Protein AF-A0A8J5WG03-F1 (afdb_monomer)

Mean predicted aligned error: 3.29 Å

Sequence (86 aa):
MAAALTSQLHALVNSMFATGLLDDQFQQLQMLQDFSAPDFVSEVVTLFCDDGERIIGELARELDKPNVDFDRVDSFAHQLKGSSAR

Nearest PDB structures (foldseek):
  1wn0-assembly4_D  TM=9.603E-01  e=7.571E-07  Zea mays
  1wn0-assembly1_A  TM=9.453E-01  e=8.084E-07  Zea mays
  4euk-assembly1_B  TM=9.593E-01  e=2.465E-06  Arabidopsis thaliana
  3us6-assembly1_A  TM=9.258E-01  e=5.377E-05  Medicago truncatula
  4g78-assembly1_A  TM=9.169E-01  e=9.702E-05  Medicago truncatula

InterPro domains:
  IPR008207 Signal transduction histidine kinase, phosphotransfer (Hpt) domain [PF01627] (43-85)
  IPR008207 Signal transduction histidine kinase, phosphotransfer (Hpt) domain [PS50894] (37-86)
  IPR045871 Histidine-containing phosphotransfer protein 1-5/Phosphorelay intermediate protein YPD1 [PTHR28242] (3-85)

Secondary structure (DSSP, 8-state):
-HHHHHHHHHHHHHHHHHTTSS-HHHHHHHHH--TTSTTHHHHHHHHHHHHHHHHHHHHHHHHTSSS--HHHHHHHHHHHHHHHT-

Structure (mmCIF, N/CA/C/O backbone):
data_AF-A0A8J5WG03-F1
#
_entry.id   AF-A0A8J5WG03-F1
#
loop_
_atom_site.group_PDB
_atom_site.id
_atom_site.type_symbol
_atom_site.label_atom_id
_atom_site.label_alt_id
_atom_site.label_comp_id
_atom_site.label_asym_id
_atom_site.label_entity_id
_atom_site.label_seq_id
_atom_site.pdbx_PDB_ins_code
_atom_site.Cartn_x
_atom_site.Cartn_y
_atom_site.Cartn_z
_atom_site.occupancy
_atom_site.B_iso_or_equiv
_atom_site.auth_seq_id
_atom_site.auth_comp_id
_atom_site.auth_asym_id
_atom_site.auth_atom_id
_atom_site.pdbx_PDB_model_num
ATOM 1 N N . MET A 1 1 ? 21.918 -15.522 -14.454 1.00 66.75 1 MET A N 1
ATOM 2 C CA . MET A 1 1 ? 21.273 -15.321 -13.137 1.00 66.75 1 MET A CA 1
ATOM 3 C C . MET A 1 1 ? 20.376 -14.084 -13.143 1.00 66.75 1 MET A C 1
ATOM 5 O O . MET A 1 1 ? 19.188 -14.257 -12.930 1.00 66.75 1 MET A O 1
ATOM 9 N N . ALA A 1 2 ? 20.878 -12.893 -13.508 1.00 80.12 2 ALA A N 1
ATOM 10 C CA . ALA A 1 2 ? 20.066 -11.667 -13.624 1.00 80.12 2 ALA A CA 1
ATOM 11 C C . ALA A 1 2 ? 18.807 -11.826 -14.504 1.00 80.12 2 ALA A C 1
ATOM 13 O O . ALA A 1 2 ? 17.709 -11.547 -14.045 1.00 80.12 2 ALA A O 1
ATOM 14 N N . ALA A 1 3 ? 18.937 -12.399 -15.707 1.00 85.69 3 ALA A N 1
ATOM 15 C CA . ALA A 1 3 ? 17.792 -12.631 -16.600 1.00 85.69 3 ALA A CA 1
ATOM 16 C C . ALA A 1 3 ? 16.695 -13.532 -15.993 1.00 85.69 3 ALA A C 1
ATOM 18 O O . ALA A 1 3 ? 15.511 -13.330 -16.251 1.00 85.69 3 ALA A O 1
ATOM 19 N N . ALA A 1 4 ? 17.075 -14.508 -15.159 1.00 93.69 4 ALA A N 1
ATOM 20 C CA . ALA A 1 4 ? 16.112 -15.374 -14.482 1.00 93.69 4 ALA A CA 1
ATOM 21 C C . ALA A 1 4 ? 15.359 -14.617 -13.379 1.00 93.69 4 ALA A C 1
ATOM 23 O O . ALA A 1 4 ? 14.155 -14.801 -13.237 1.00 93.69 4 ALA A O 1
ATOM 24 N N . LEU A 1 5 ? 16.047 -13.736 -12.644 1.00 94.94 5 LEU A N 1
ATOM 25 C CA . LEU A 1 5 ? 15.430 -12.895 -11.619 1.00 94.94 5 LEU A CA 1
ATOM 26 C C . LEU A 1 5 ? 14.465 -11.873 -12.237 1.00 94.94 5 LEU A C 1
ATOM 28 O O . LEU A 1 5 ? 13.339 -11.742 -11.770 1.00 94.94 5 LEU A O 1
ATOM 32 N N . THR A 1 6 ? 14.856 -11.225 -13.338 1.00 93.12 6 THR A N 1
ATOM 33 C CA . THR A 1 6 ? 13.975 -10.318 -14.093 1.00 93.12 6 THR A CA 1
ATOM 34 C C . THR A 1 6 ? 12.715 -11.035 -14.576 1.00 93.12 6 THR A C 1
ATOM 36 O O . THR A 1 6 ? 11.610 -10.525 -14.417 1.00 93.12 6 THR A O 1
ATOM 39 N N . SER A 1 7 ? 12.856 -12.254 -15.110 1.00 96.06 7 SER A N 1
ATOM 40 C CA . SER A 1 7 ? 11.702 -13.046 -15.543 1.00 96.06 7 SER A CA 1
ATOM 41 C C . SER A 1 7 ? 10.773 -13.418 -14.383 1.00 96.06 7 SER A C 1
ATOM 43 O O . SER A 1 7 ? 9.559 -13.429 -14.573 1.00 96.06 7 SER A O 1
ATOM 45 N N . GLN A 1 8 ? 11.318 -13.728 -13.203 1.00 97.69 8 GLN A N 1
ATOM 46 C CA . GLN A 1 8 ? 10.518 -14.030 -12.011 1.00 97.69 8 GLN A CA 1
ATOM 47 C C . GLN A 1 8 ? 9.762 -12.797 -11.512 1.00 97.69 8 GLN A C 1
ATOM 49 O O . GLN A 1 8 ? 8.576 -12.902 -11.212 1.00 97.69 8 GLN A O 1
ATOM 54 N N . LEU A 1 9 ? 10.413 -11.630 -11.487 1.00 95.50 9 LEU A N 1
ATOM 55 C CA . LEU A 1 9 ? 9.774 -10.374 -11.100 1.00 95.50 9 LEU A CA 1
ATOM 56 C C . LEU A 1 9 ? 8.612 -10.027 -12.038 1.00 95.50 9 LEU A C 1
ATOM 58 O O . LEU A 1 9 ? 7.517 -9.731 -11.572 1.00 95.50 9 LEU A 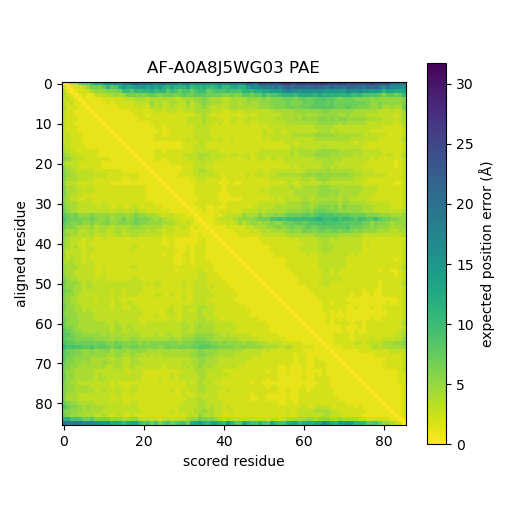O 1
ATOM 62 N N . HIS A 1 10 ? 8.818 -10.129 -13.354 1.00 96.12 10 HIS A N 1
ATOM 63 C CA . HIS A 1 10 ? 7.748 -9.892 -14.326 1.00 96.12 10 HIS A CA 1
ATOM 64 C C . HIS A 1 10 ? 6.584 -10.871 -14.146 1.00 96.12 10 HIS A C 1
ATOM 66 O O . HIS A 1 10 ? 5.427 -10.462 -14.189 1.00 96.12 10 HIS A O 1
ATOM 72 N N . ALA A 1 11 ? 6.869 -12.157 -13.916 1.00 98.19 11 ALA A N 1
ATOM 73 C CA . ALA A 1 11 ? 5.828 -13.150 -13.670 1.00 98.19 11 ALA A CA 1
ATOM 74 C C . ALA A 1 11 ? 5.024 -12.837 -12.396 1.00 98.19 11 ALA A C 1
ATOM 76 O O . ALA A 1 11 ? 3.797 -12.932 -12.417 1.00 98.19 11 ALA A O 1
ATOM 77 N N . LEU A 1 12 ? 5.698 -12.419 -11.319 1.00 97.94 12 LEU A N 1
ATOM 78 C CA . LEU A 1 12 ? 5.055 -12.020 -10.070 1.00 97.94 12 LEU A CA 1
ATOM 79 C C . LEU A 1 12 ? 4.135 -10.813 -10.281 1.00 97.94 12 LEU A C 1
ATOM 81 O O . LEU A 1 12 ? 2.947 -10.904 -9.983 1.00 97.94 12 LEU A O 1
ATOM 85 N N . VAL A 1 13 ? 4.651 -9.722 -10.851 1.00 97.38 13 VAL A N 1
ATOM 86 C CA . VAL A 1 13 ? 3.874 -8.495 -11.087 1.00 97.38 13 VAL A CA 1
ATOM 87 C C . VAL A 1 13 ? 2.665 -8.781 -11.981 1.00 97.38 13 VAL A C 1
ATOM 89 O O . VAL A 1 13 ? 1.545 -8.419 -11.632 1.00 97.38 13 VAL A O 1
ATOM 92 N N . ASN A 1 14 ? 2.849 -9.533 -13.071 1.00 98.00 14 ASN A N 1
ATOM 93 C CA . ASN A 1 14 ? 1.744 -9.934 -13.945 1.00 98.00 14 ASN A CA 1
ATOM 94 C C . ASN A 1 14 ? 0.679 -10.749 -13.202 1.00 98.00 14 ASN A C 1
ATOM 96 O O . ASN A 1 14 ? -0.513 -10.567 -13.445 1.00 98.00 14 ASN A O 1
ATOM 100 N N . SER A 1 15 ? 1.089 -11.641 -12.294 1.00 98.56 15 SER A N 1
ATOM 101 C CA . SER A 1 15 ? 0.142 -12.410 -11.482 1.00 98.56 15 SER A CA 1
ATOM 102 C C . SER A 1 15 ? -0.660 -11.515 -10.535 1.00 98.56 15 SER A C 1
ATOM 104 O O . SER A 1 15 ? -1.853 -11.742 -10.375 1.00 98.56 15 SER A O 1
ATOM 106 N N . MET A 1 16 ? -0.044 -10.469 -9.972 1.00 98.38 16 MET A N 1
ATOM 107 C CA . MET A 1 16 ? -0.714 -9.519 -9.081 1.00 98.38 16 MET A CA 1
ATOM 108 C C . MET A 1 16 ? -1.737 -8.653 -9.827 1.00 98.38 16 MET A C 1
ATOM 110 O O . MET A 1 16 ? -2.828 -8.423 -9.313 1.00 98.38 16 MET A O 1
ATOM 114 N N . PHE A 1 17 ? -1.440 -8.235 -11.061 1.00 98.25 17 PHE A N 1
ATOM 115 C CA . PHE A 1 17 ? -2.438 -7.601 -11.931 1.00 98.25 17 P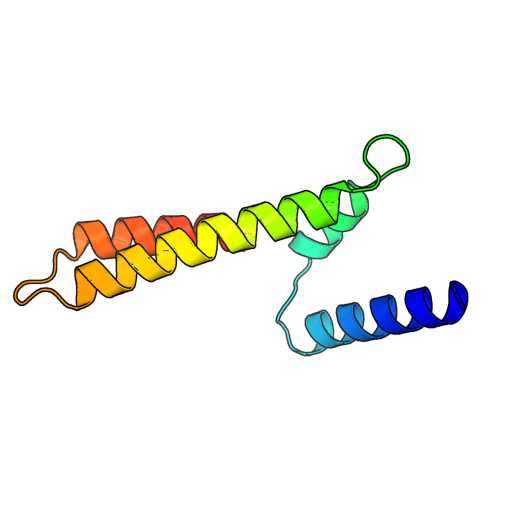HE A CA 1
ATOM 116 C C . PHE A 1 17 ? -3.581 -8.563 -12.278 1.00 98.25 17 PHE A C 1
ATOM 118 O O . PHE A 1 17 ? -4.753 -8.212 -12.164 1.00 98.25 17 PHE A O 1
ATOM 125 N N . ALA A 1 18 ? -3.261 -9.805 -12.655 1.00 98.38 18 ALA A N 1
ATOM 126 C CA . ALA A 1 18 ? -4.264 -10.797 -13.043 1.00 98.38 18 ALA A CA 1
ATOM 127 C C . ALA A 1 18 ? -5.224 -11.181 -11.901 1.00 98.38 18 ALA A C 1
ATOM 129 O O . ALA A 1 18 ? -6.363 -11.563 -12.165 1.00 98.38 18 ALA A O 1
ATOM 130 N N . THR A 1 19 ? -4.783 -11.087 -10.643 1.00 98.38 19 THR A N 1
ATOM 131 C CA . THR A 1 19 ? -5.617 -11.338 -9.457 1.00 98.38 19 THR A CA 1
ATOM 132 C C . THR A 1 19 ? -6.302 -10.085 -8.909 1.00 98.38 19 THR A C 1
ATOM 134 O O . THR A 1 19 ? -7.077 -10.199 -7.960 1.00 98.38 19 THR A O 1
ATOM 137 N N . GLY A 1 20 ? -6.056 -8.908 -9.494 1.00 97.31 20 GLY A N 1
ATOM 138 C CA . GLY A 1 20 ? -6.630 -7.637 -9.049 1.00 97.31 20 GLY A CA 1
ATOM 139 C C . GLY A 1 20 ? -5.988 -7.060 -7.785 1.00 97.31 20 GLY A C 1
ATOM 140 O O . GLY A 1 20 ? -6.596 -6.213 -7.139 1.00 97.31 20 GLY A O 1
ATOM 141 N N . LEU A 1 21 ? -4.785 -7.515 -7.414 1.00 97.38 21 LEU A N 1
ATOM 142 C CA . LEU A 1 21 ? -3.994 -6.891 -6.347 1.00 97.38 21 LEU A CA 1
ATOM 143 C C . LEU A 1 21 ? -3.418 -5.536 -6.774 1.00 97.38 21 LEU A C 1
ATOM 145 O O . LEU A 1 21 ? -3.219 -4.672 -5.928 1.00 97.38 21 LEU A O 1
ATOM 149 N N . LEU A 1 22 ? -3.106 -5.387 -8.062 1.00 97.88 22 LEU A N 1
ATOM 150 C CA . LEU A 1 22 ? -2.576 -4.164 -8.658 1.00 97.88 22 LEU A CA 1
ATOM 151 C C . LEU A 1 22 ? -3.501 -3.695 -9.777 1.00 97.88 22 LEU A C 1
ATOM 153 O O . LEU A 1 22 ? -4.118 -4.512 -10.464 1.00 97.88 22 LEU A O 1
ATOM 157 N N . ASP A 1 23 ? -3.549 -2.384 -9.974 1.00 96.88 23 ASP A N 1
ATOM 158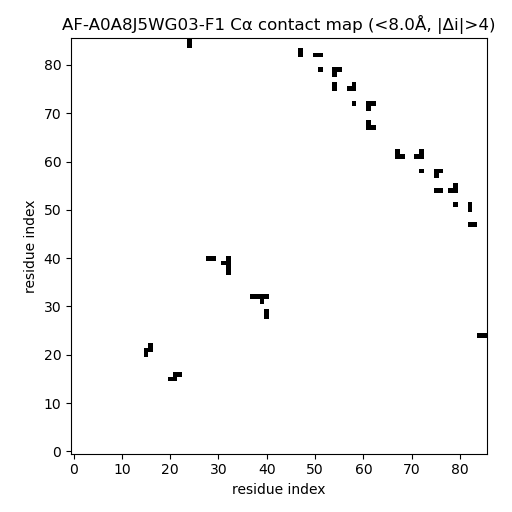 C CA . ASP A 1 23 ? -4.324 -1.727 -11.017 1.00 96.88 23 ASP A CA 1
ATOM 159 C C . ASP A 1 23 ? -3.473 -0.707 -11.795 1.00 96.88 23 ASP A C 1
ATOM 161 O O . ASP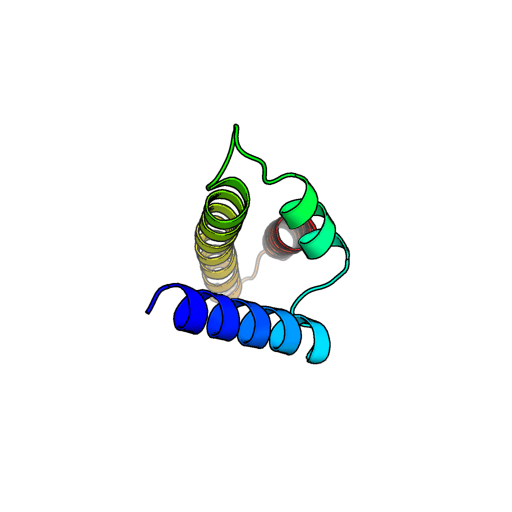 A 1 23 ? -2.256 -0.582 -11.601 1.00 96.88 23 ASP A O 1
ATOM 165 N N . ASP A 1 24 ? -4.121 0.027 -12.699 1.00 96.69 24 ASP A N 1
ATOM 166 C CA . ASP A 1 24 ? -3.475 1.001 -13.577 1.00 96.69 24 ASP A CA 1
ATOM 167 C C . ASP A 1 24 ? -2.677 2.079 -12.816 1.00 96.69 24 ASP A C 1
ATOM 169 O O . ASP A 1 24 ? -1.750 2.656 -13.389 1.00 96.69 24 ASP A O 1
ATOM 173 N N . GLN A 1 25 ? -2.979 2.343 -11.537 1.00 96.00 25 GLN A N 1
ATOM 174 C CA . GLN A 1 25 ? -2.217 3.288 -10.719 1.00 96.00 25 GLN A CA 1
ATOM 175 C C . GLN A 1 25 ? -0.803 2.763 -10.445 1.00 96.00 25 GLN A C 1
ATOM 177 O O . GLN A 1 25 ? 0.175 3.496 -10.598 1.00 96.00 25 GLN A O 1
ATOM 182 N N . PHE A 1 26 ? -0.655 1.472 -10.136 1.00 96.81 26 PHE A N 1
ATOM 183 C CA . PHE A 1 26 ? 0.670 0.874 -9.962 1.00 96.81 26 PHE A CA 1
ATOM 184 C C . PHE A 1 26 ? 1.476 0.899 -11.266 1.00 96.81 26 PHE A C 1
ATOM 186 O O . PHE A 1 26 ? 2.681 1.156 -11.25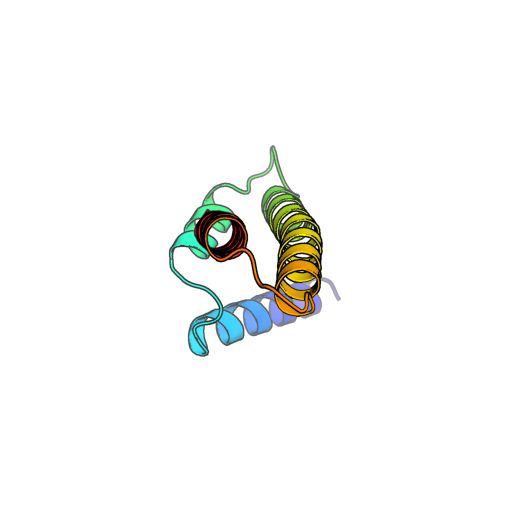0 1.00 96.81 26 PHE A O 1
ATOM 193 N N . GLN A 1 27 ? 0.817 0.710 -12.415 1.00 95.50 27 GLN A N 1
ATOM 194 C CA . GLN A 1 27 ? 1.479 0.851 -13.715 1.00 95.50 27 GLN A CA 1
ATOM 195 C C . GLN A 1 27 ? 2.009 2.281 -13.924 1.00 95.50 27 GLN A C 1
ATOM 197 O O . GLN A 1 27 ? 3.118 2.454 -14.432 1.00 95.50 27 GLN A O 1
ATOM 202 N N . GLN A 1 28 ? 1.265 3.308 -13.499 1.00 95.69 28 GLN A N 1
ATOM 203 C CA . GLN A 1 28 ? 1.733 4.699 -13.553 1.00 95.69 28 GLN A CA 1
ATOM 204 C C . GLN A 1 28 ? 2.968 4.920 -12.671 1.00 95.69 28 GLN A C 1
ATOM 206 O O . GLN A 1 28 ? 3.911 5.569 -13.119 1.00 95.69 28 GLN A O 1
ATOM 211 N N . LEU A 1 29 ? 3.018 4.334 -11.469 1.00 95.81 29 LEU A N 1
ATOM 212 C CA . LEU A 1 29 ? 4.207 4.393 -10.608 1.00 95.81 29 LEU A CA 1
ATOM 213 C C . LEU A 1 29 ? 5.435 3.769 -11.284 1.00 95.81 29 LEU A C 1
ATOM 215 O O . LEU A 1 29 ? 6.520 4.345 -11.239 1.00 95.81 29 LEU A O 1
ATOM 219 N N . GLN A 1 30 ? 5.268 2.637 -11.976 1.00 94.94 30 GLN A N 1
ATOM 220 C CA . GLN A 1 30 ? 6.359 2.019 -12.738 1.00 94.94 30 GLN A CA 1
ATOM 221 C C . GLN A 1 30 ? 6.866 2.915 -13.876 1.00 94.94 30 GLN A C 1
ATOM 223 O O . GLN A 1 30 ? 8.061 2.916 -14.157 1.00 94.94 30 GLN A O 1
ATOM 228 N N . MET A 1 31 ? 5.988 3.697 -14.513 1.00 95.38 31 MET A N 1
ATOM 229 C CA . MET A 1 31 ? 6.369 4.634 -15.580 1.00 95.38 31 MET A CA 1
ATOM 230 C C . MET A 1 31 ? 7.159 5.850 -15.076 1.00 95.38 31 MET A C 1
ATOM 232 O O . MET A 1 31 ? 7.838 6.493 -15.875 1.00 95.38 31 MET A O 1
ATOM 236 N N . LEU A 1 32 ? 7.065 6.177 -13.784 1.00 95.69 32 LEU A N 1
ATOM 237 C CA . LEU A 1 32 ? 7.829 7.262 -13.161 1.00 95.69 32 LEU A CA 1
ATOM 238 C C . LEU A 1 32 ? 9.252 6.839 -12.774 1.00 95.69 32 LEU A C 1
ATOM 240 O O . LEU A 1 32 ? 10.097 7.699 -12.539 1.00 95.69 32 LEU A O 1
ATOM 244 N N . GLN A 1 33 ? 9.528 5.535 -12.711 1.00 95.44 33 GLN A N 1
ATOM 245 C CA . GLN A 1 33 ? 10.864 5.028 -12.433 1.00 95.44 33 GLN A CA 1
ATOM 246 C C . GLN A 1 33 ? 11.755 5.151 -13.674 1.00 95.44 33 GLN A C 1
ATOM 248 O O . GLN A 1 33 ? 11.476 4.571 -14.725 1.00 95.44 33 GLN A O 1
ATOM 253 N N . ASP A 1 34 ? 12.872 5.858 -13.532 1.00 94.31 34 ASP A N 1
ATOM 254 C CA . ASP A 1 34 ? 13.859 6.041 -14.592 1.00 94.31 34 ASP A CA 1
ATOM 255 C C . ASP A 1 34 ? 15.301 5.947 -14.059 1.00 94.31 34 ASP A C 1
ATOM 257 O O . ASP A 1 34 ? 15.549 5.564 -12.916 1.00 94.31 34 ASP A O 1
ATOM 261 N N . PHE A 1 35 ? 16.284 6.276 -14.900 1.00 93.38 35 PHE A N 1
ATOM 262 C CA . PHE A 1 35 ? 17.701 6.222 -14.524 1.00 93.38 35 PHE A CA 1
ATOM 263 C C . PHE A 1 35 ? 18.096 7.215 -13.416 1.00 93.38 35 PHE A C 1
ATOM 265 O O . PHE A 1 35 ? 19.153 7.040 -12.813 1.00 93.38 35 PHE A O 1
ATOM 272 N N . SER A 1 36 ? 17.297 8.259 -13.174 1.00 95.31 36 SER A N 1
ATOM 273 C CA . SER A 1 36 ? 17.526 9.251 -12.118 1.00 95.31 36 SER A CA 1
ATOM 274 C C . SER A 1 36 ? 16.955 8.817 -10.765 1.00 95.31 36 SER A C 1
ATOM 276 O O . SER A 1 36 ? 17.483 9.230 -9.734 1.00 95.31 36 SER A O 1
ATOM 278 N N . ALA A 1 37 ? 15.941 7.946 -10.767 1.00 94.25 37 ALA A N 1
ATOM 279 C CA . ALA A 1 37 ? 15.312 7.395 -9.569 1.00 94.25 37 ALA A CA 1
ATOM 280 C C . ALA A 1 37 ? 15.096 5.872 -9.706 1.00 94.25 37 ALA A C 1
ATOM 282 O O . ALA A 1 37 ? 13.954 5.416 -9.781 1.00 94.25 37 ALA A O 1
ATOM 283 N N . PRO A 1 38 ? 16.172 5.060 -9.749 1.00 94.69 38 PRO A N 1
ATOM 284 C CA . PRO A 1 38 ? 16.082 3.627 -10.044 1.00 94.69 38 PRO A CA 1
ATOM 285 C C . PRO A 1 38 ? 15.328 2.815 -8.981 1.00 94.69 38 PRO A C 1
ATOM 287 O O . PRO A 1 38 ? 14.824 1.742 -9.303 1.00 94.69 38 PRO A O 1
ATOM 290 N N . ASP A 1 39 ? 15.225 3.327 -7.754 1.00 96.62 39 ASP A N 1
ATOM 291 C CA . ASP A 1 39 ? 14.592 2.650 -6.617 1.00 96.62 39 ASP A CA 1
ATOM 292 C C . ASP A 1 39 ? 13.182 3.188 -6.309 1.00 96.62 39 ASP A C 1
ATOM 294 O O . ASP A 1 39 ? 12.548 2.742 -5.350 1.00 96.62 39 ASP A O 1
ATOM 298 N N . PHE A 1 40 ? 12.655 4.100 -7.140 1.00 96.31 40 PHE A N 1
ATOM 299 C CA . PHE A 1 40 ? 11.399 4.818 -6.894 1.00 96.31 40 PHE A CA 1
ATOM 300 C C . PHE A 1 40 ? 10.232 3.895 -6.519 1.00 96.31 40 PHE A C 1
ATOM 302 O O . PHE A 1 40 ? 9.593 4.095 -5.489 1.00 96.31 40 PHE A O 1
ATOM 309 N N . VAL A 1 41 ? 9.966 2.844 -7.307 1.00 96.00 41 VAL A N 1
ATOM 310 C CA . VAL A 1 41 ? 8.849 1.930 -7.013 1.00 96.00 41 VAL A CA 1
ATOM 311 C C . VAL A 1 41 ? 9.078 1.192 -5.696 1.00 96.00 41 VAL A C 1
ATOM 313 O O . VAL A 1 41 ? 8.143 1.046 -4.912 1.00 96.00 41 VAL A O 1
ATOM 316 N N . SER A 1 42 ? 10.306 0.741 -5.418 1.00 96.44 42 SER A N 1
ATOM 317 C CA . SER A 1 42 ? 10.599 0.055 -4.155 1.00 96.44 42 SER A CA 1
ATOM 318 C C . SER A 1 42 ? 10.477 0.974 -2.942 1.00 96.44 42 SER A C 1
ATOM 320 O O . SER A 1 42 ? 9.975 0.533 -1.910 1.00 96.44 42 SER A O 1
ATOM 322 N N . GLU A 1 43 ? 10.864 2.244 -3.060 1.00 97.19 43 GLU A N 1
ATOM 323 C CA . GLU A 1 43 ? 10.690 3.240 -2.000 1.00 97.19 43 GLU A CA 1
ATOM 324 C C . GLU A 1 43 ? 9.206 3.521 -1.742 1.00 97.19 43 GLU A C 1
ATOM 326 O O . GLU A 1 43 ? 8.776 3.506 -0.590 1.00 97.19 43 GLU A O 1
ATOM 331 N N . VAL A 1 44 ? 8.403 3.693 -2.799 1.00 96.06 44 VAL A N 1
ATOM 332 C CA . VAL A 1 44 ? 6.951 3.911 -2.678 1.00 96.06 44 VAL A CA 1
ATOM 333 C C . VAL A 1 44 ? 6.261 2.708 -2.032 1.00 96.06 44 VAL A C 1
ATOM 335 O O . VAL A 1 44 ? 5.467 2.883 -1.110 1.00 96.06 44 VAL A O 1
ATOM 338 N N . VAL A 1 45 ? 6.590 1.485 -2.460 1.00 96.56 45 VAL A N 1
ATOM 339 C CA . VAL A 1 45 ? 6.042 0.256 -1.861 1.00 96.56 45 VAL A CA 1
ATOM 340 C C . VAL A 1 45 ? 6.461 0.121 -0.396 1.00 96.56 45 VAL 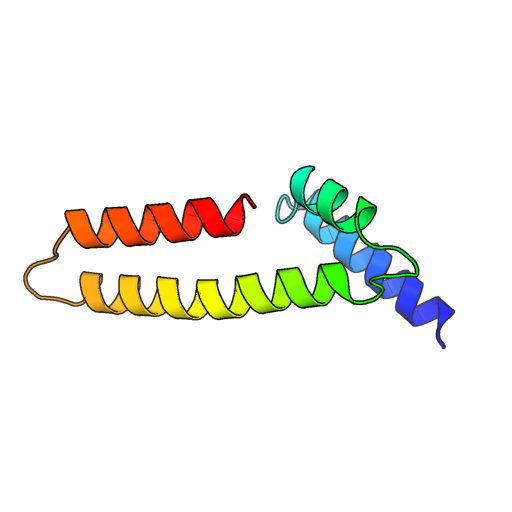A C 1
ATOM 342 O O . VAL A 1 45 ? 5.642 -0.263 0.434 1.00 96.56 45 VAL A O 1
ATOM 345 N N . THR A 1 46 ? 7.707 0.462 -0.059 1.00 97.38 46 THR A N 1
ATOM 346 C CA . THR A 1 46 ? 8.195 0.423 1.329 1.00 97.38 46 THR A CA 1
ATOM 347 C C . THR A 1 46 ? 7.424 1.412 2.201 1.00 97.38 46 THR A C 1
ATOM 349 O O . THR A 1 46 ? 6.905 1.025 3.244 1.00 97.38 46 THR A O 1
ATOM 352 N N . LEU A 1 47 ? 7.254 2.653 1.733 1.00 96.38 47 LEU A N 1
ATOM 353 C CA . LEU A 1 47 ? 6.477 3.673 2.435 1.00 96.38 47 LEU A CA 1
ATOM 354 C C . LEU A 1 47 ? 5.014 3.248 2.628 1.00 96.38 47 LEU A C 1
ATOM 356 O O . LEU A 1 47 ? 4.469 3.413 3.716 1.00 96.38 47 LEU A O 1
ATOM 360 N N . PHE A 1 48 ? 4.390 2.666 1.598 1.00 96.69 48 PHE A N 1
ATOM 361 C CA . PHE A 1 48 ? 3.036 2.120 1.694 1.00 96.69 48 PHE A CA 1
ATOM 362 C C . PHE A 1 48 ? 2.935 1.016 2.755 1.00 96.69 48 PHE A C 1
ATOM 364 O O . PHE A 1 48 ? 1.998 1.025 3.551 1.00 96.69 48 PHE A O 1
ATOM 371 N N . CYS A 1 49 ? 3.888 0.081 2.795 1.00 97.12 49 CYS A N 1
ATOM 372 C CA . CYS A 1 49 ? 3.906 -0.990 3.792 1.00 97.12 49 CYS A CA 1
ATOM 373 C C . CYS A 1 49 ? 4.054 -0.443 5.219 1.0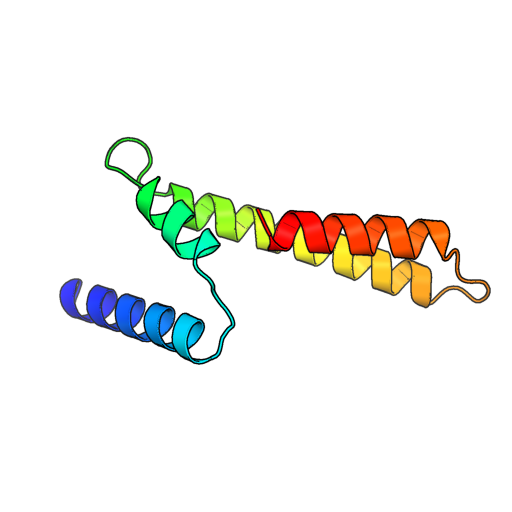0 97.12 49 CYS A C 1
ATOM 375 O O . CYS A 1 49 ? 3.287 -0.844 6.095 1.00 97.12 49 CYS A O 1
ATOM 377 N N . ASP A 1 50 ? 4.979 0.495 5.436 1.00 97.06 50 ASP A N 1
ATOM 378 C CA . ASP A 1 50 ? 5.230 1.103 6.747 1.00 97.06 50 ASP A CA 1
ATOM 379 C C . ASP A 1 50 ? 4.002 1.885 7.250 1.00 97.06 50 ASP A C 1
ATOM 381 O O . ASP A 1 50 ? 3.564 1.732 8.398 1.00 97.06 50 ASP A O 1
ATOM 385 N N . ASP A 1 51 ? 3.393 2.699 6.380 1.00 96.31 51 ASP A N 1
ATOM 386 C CA . ASP A 1 51 ? 2.167 3.426 6.708 1.00 96.31 51 ASP A CA 1
ATOM 387 C C . ASP A 1 51 ? 0.981 2.478 6.912 1.00 96.31 51 ASP A C 1
ATOM 389 O O . ASP A 1 51 ? 0.186 2.669 7.838 1.00 96.31 51 ASP A O 1
ATOM 393 N N . GLY A 1 52 ? 0.866 1.445 6.079 1.00 97.31 52 GLY A N 1
ATOM 394 C CA . GLY A 1 52 ? -0.180 0.433 6.155 1.00 97.31 52 GLY A CA 1
ATOM 395 C C . GLY A 1 52 ? -0.152 -0.322 7.480 1.00 97.31 52 GLY A C 1
ATOM 396 O O . GLY A 1 52 ? -1.183 -0.409 8.149 1.00 97.31 52 GLY A O 1
ATOM 397 N N . GLU A 1 53 ? 1.019 -0.803 7.906 1.00 98.06 53 GLU A N 1
ATOM 398 C CA . GLU A 1 53 ? 1.194 -1.480 9.196 1.00 98.06 53 GLU A CA 1
ATOM 399 C C . GLU A 1 53 ? 0.772 -0.572 10.355 1.00 98.06 53 GLU A C 1
ATOM 401 O O . GLU A 1 53 ? -0.030 -0.968 11.208 1.00 98.06 53 GLU A O 1
ATOM 406 N N . ARG A 1 54 ? 1.234 0.684 10.347 1.00 98.12 54 ARG A N 1
ATOM 407 C CA . ARG A 1 54 ? 0.871 1.673 11.367 1.00 98.12 54 ARG A CA 1
ATOM 408 C C . ARG A 1 54 ? -0.638 1.923 11.411 1.00 98.12 54 ARG A C 1
ATOM 410 O O . ARG A 1 54 ? -1.2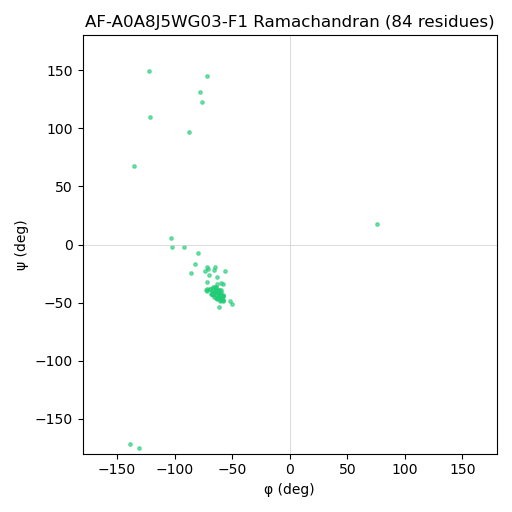21 1.944 12.495 1.00 98.12 54 ARG A O 1
ATOM 417 N N . ILE A 1 55 ? -1.281 2.138 10.261 1.00 98.19 55 ILE A N 1
ATOM 418 C CA . ILE A 1 55 ? -2.716 2.454 10.189 1.00 98.19 55 ILE A CA 1
ATOM 419 C C . ILE A 1 55 ? -3.564 1.250 10.610 1.00 98.19 55 ILE A C 1
ATOM 421 O O . ILE A 1 55 ? -4.513 1.414 11.377 1.00 98.19 55 ILE A O 1
ATOM 425 N N . ILE A 1 56 ? -3.216 0.042 10.160 1.00 98.38 56 ILE A N 1
ATOM 426 C CA . ILE A 1 56 ? -3.911 -1.189 10.554 1.00 98.38 56 ILE A CA 1
ATOM 427 C C . ILE A 1 56 ? -3.759 -1.429 12.062 1.00 98.38 56 ILE A C 1
ATOM 429 O O . ILE A 1 56 ? -4.738 -1.782 12.721 1.00 98.38 56 ILE A O 1
ATOM 433 N N . GLY A 1 57 ? -2.576 -1.177 12.631 1.00 98.44 57 GLY A N 1
ATOM 434 C CA . GLY A 1 57 ? -2.351 -1.253 14.076 1.00 98.44 57 GLY A CA 1
ATOM 435 C C . GLY A 1 57 ? -3.213 -0.264 14.869 1.00 98.44 57 GLY A C 1
ATOM 436 O O . GLY A 1 57 ? -3.813 -0.629 15.882 1.00 98.44 57 GLY A O 1
ATOM 437 N N . GLU A 1 58 ? -3.341 0.974 14.390 1.00 98.25 58 GLU A N 1
ATOM 438 C CA . GLU A 1 58 ? -4.222 1.972 15.002 1.00 98.25 58 GLU A CA 1
ATOM 439 C C . GLU A 1 58 ? -5.707 1.589 14.889 1.00 98.25 58 GLU A C 1
ATOM 441 O O . GLU A 1 58 ? -6.431 1.692 15.879 1.00 98.25 58 GLU A O 1
ATOM 446 N N . LEU A 1 59 ? -6.153 1.080 13.734 1.00 98.38 59 LEU A N 1
ATOM 447 C CA . LEU A 1 59 ? -7.511 0.552 13.551 1.00 98.38 59 LEU A CA 1
ATOM 448 C C . LEU A 1 59 ? -7.806 -0.585 14.531 1.00 98.38 59 LEU A C 1
ATOM 450 O O . LEU A 1 59 ? -8.830 -0.553 15.211 1.00 98.38 59 LEU A O 1
ATOM 454 N N . ALA A 1 60 ? -6.901 -1.561 14.638 1.00 98.44 60 ALA A N 1
ATOM 455 C CA . ALA A 1 60 ? -7.043 -2.677 15.567 1.00 98.44 60 ALA A CA 1
ATOM 456 C C . ALA A 1 60 ? -7.172 -2.183 17.015 1.00 98.44 60 ALA A C 1
ATOM 458 O O . ALA A 1 60 ? -8.063 -2.620 17.739 1.00 98.44 60 ALA A O 1
ATOM 459 N N . ARG A 1 61 ? -6.343 -1.211 17.419 1.00 97.94 61 ARG A N 1
ATOM 460 C CA . ARG A 1 61 ? -6.396 -0.621 18.762 1.00 97.94 61 ARG A CA 1
ATOM 461 C C . ARG A 1 61 ? -7.698 0.130 19.037 1.00 97.94 61 ARG A C 1
ATOM 463 O O . ARG A 1 61 ? -8.195 0.077 20.157 1.00 97.94 61 ARG A O 1
ATOM 470 N N . GLU A 1 62 ? -8.227 0.874 18.069 1.00 98.06 62 GLU A N 1
ATOM 471 C CA . GLU A 1 62 ? -9.496 1.593 18.239 1.00 98.06 62 GLU A CA 1
ATOM 472 C C . GLU A 1 62 ? -10.692 0.637 18.319 1.00 98.06 62 GLU A C 1
ATOM 474 O O . GLU A 1 62 ? -11.589 0.855 19.133 1.00 98.06 62 GLU A O 1
ATOM 479 N N . LEU A 1 63 ? -10.675 -0.440 17.529 1.00 98.19 63 LEU A N 1
ATOM 480 C CA . LEU A 1 63 ? -11.733 -1.452 17.499 1.00 98.19 63 LEU A CA 1
ATOM 481 C C . LEU A 1 63 ? -11.735 -2.375 18.728 1.00 98.19 63 LEU A C 1
ATOM 483 O O . LEU A 1 63 ? -12.781 -2.927 19.055 1.00 98.19 63 LEU A O 1
ATOM 487 N N . ASP A 1 64 ? -10.605 -2.519 19.426 1.00 98.31 64 ASP A N 1
ATOM 488 C CA . ASP A 1 64 ? -10.493 -3.313 20.662 1.00 98.31 64 ASP A CA 1
ATOM 489 C C . ASP A 1 64 ? -11.025 -2.575 21.912 1.00 98.31 64 ASP A C 1
ATOM 491 O O . ASP A 1 64 ? -11.139 -3.140 23.002 1.00 98.31 64 ASP A O 1
ATOM 495 N N . LYS A 1 65 ? -11.376 -1.288 21.791 1.00 98.06 65 LYS A N 1
ATOM 496 C CA . LYS A 1 65 ? -11.904 -0.510 22.920 1.00 98.06 65 LYS A CA 1
ATOM 497 C C . LYS A 1 65 ? -13.331 -0.939 23.282 1.00 98.06 65 LYS A C 1
ATOM 499 O O . LYS A 1 65 ? -14.148 -1.150 22.391 1.00 98.06 65 LYS A O 1
ATOM 504 N N . PRO A 1 66 ? -13.705 -0.914 24.579 1.00 97.38 66 PRO A N 1
ATOM 505 C CA . PRO A 1 66 ? -15.082 -1.186 25.003 1.00 97.38 66 PRO A CA 1
ATOM 506 C C . PRO A 1 66 ? -16.125 -0.249 24.376 1.00 97.38 66 PRO A C 1
ATOM 508 O O . PRO A 1 66 ? -17.246 -0.666 24.107 1.00 97.38 66 PRO A O 1
ATOM 511 N N . ASN A 1 67 ? -15.748 1.014 24.148 1.00 97.56 67 ASN A N 1
ATOM 512 C CA . ASN A 1 67 ? -16.535 1.996 23.408 1.00 97.56 67 ASN A CA 1
ATOM 513 C C . ASN A 1 67 ? -15.693 2.474 22.223 1.00 97.56 67 ASN A C 1
ATOM 515 O O . ASN A 1 67 ? -14.690 3.165 22.421 1.00 97.56 67 ASN A O 1
ATOM 519 N N . VAL A 1 68 ? -16.090 2.084 21.015 1.00 98.25 68 VAL A N 1
ATOM 520 C CA . VAL A 1 68 ? -15.373 2.413 19.779 1.00 98.25 68 VAL A CA 1
ATOM 521 C C . VAL A 1 68 ? -15.676 3.851 19.363 1.00 98.25 68 VAL A C 1
ATOM 523 O O . VAL A 1 68 ? -16.835 4.260 19.297 1.00 98.25 68 VAL A O 1
ATOM 526 N N . ASP A 1 69 ? -14.624 4.606 19.054 1.00 97.94 69 ASP A N 1
ATOM 527 C CA . ASP A 1 69 ? -14.721 5.926 18.432 1.00 97.94 69 ASP A CA 1
ATOM 528 C C . ASP A 1 69 ? -14.769 5.763 16.904 1.00 97.94 69 ASP A C 1
ATOM 530 O O . ASP A 1 69 ? -13.741 5.588 16.243 1.00 97.94 69 ASP A O 1
ATOM 534 N N . PHE A 1 70 ? -15.979 5.767 16.341 1.00 98.00 70 PHE A N 1
ATOM 535 C CA . PHE A 1 70 ? -16.177 5.540 14.909 1.00 98.00 70 PHE A CA 1
ATOM 536 C C . PHE A 1 70 ? -15.680 6.687 14.029 1.00 98.00 70 PHE A C 1
ATOM 538 O O . PHE A 1 70 ? -15.282 6.420 12.897 1.00 98.00 70 PHE A O 1
ATOM 545 N N . ASP A 1 71 ? -15.624 7.920 14.536 1.00 98.38 71 ASP A N 1
ATOM 546 C CA . ASP A 1 71 ? -15.060 9.046 13.782 1.00 98.38 71 ASP A CA 1
ATOM 547 C C . ASP A 1 71 ? -13.552 8.841 13.587 1.00 98.38 71 ASP A C 1
ATOM 549 O O . ASP A 1 71 ? -12.981 9.106 12.522 1.00 98.38 71 ASP A O 1
ATOM 553 N N . ARG A 1 72 ? -12.889 8.288 14.609 1.00 97.69 72 ARG A N 1
ATOM 554 C CA . ARG A 1 72 ? -11.473 7.940 14.527 1.00 97.69 72 ARG A CA 1
ATOM 555 C C . ARG A 1 72 ? -11.213 6.716 13.650 1.00 97.69 72 ARG A C 1
ATOM 557 O O . ARG A 1 72 ? -10.244 6.720 12.8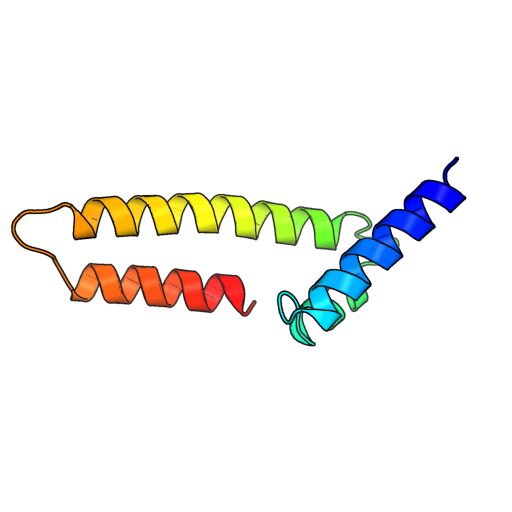90 1.00 97.69 72 ARG A O 1
ATOM 564 N N . VAL A 1 73 ? -12.074 5.699 13.709 1.00 98.44 73 VAL A N 1
ATOM 565 C CA . VAL A 1 73 ? -12.009 4.541 12.797 1.00 98.44 73 VAL A CA 1
ATOM 566 C C . VAL A 1 73 ? -12.186 4.984 11.342 1.00 98.44 73 VAL A C 1
ATOM 568 O O . VAL A 1 73 ? -11.377 4.597 10.500 1.00 98.44 73 VAL A O 1
ATOM 571 N N . ASP A 1 74 ? -13.176 5.833 11.049 1.00 98.38 74 ASP A N 1
ATOM 572 C CA . ASP A 1 74 ? -13.394 6.392 9.708 1.00 98.38 74 ASP A CA 1
ATOM 573 C C . ASP A 1 74 ? -12.167 7.172 9.224 1.00 98.38 74 ASP A C 1
ATOM 575 O O . ASP A 1 74 ? -11.674 6.943 8.119 1.00 98.38 74 ASP A O 1
ATOM 579 N N . SER A 1 75 ? -11.583 8.001 10.094 1.00 98.31 75 SER A N 1
ATOM 580 C CA . SER A 1 75 ? -10.364 8.757 9.785 1.00 98.31 75 SER A CA 1
ATOM 581 C C . SER A 1 75 ? -9.191 7.850 9.388 1.00 98.31 75 SER A C 1
ATOM 583 O O . SER A 1 75 ? -8.483 8.139 8.420 1.00 98.31 75 SER A O 1
ATOM 585 N N . PHE A 1 76 ? -8.973 6.741 10.103 1.00 98.31 76 PHE A N 1
ATOM 586 C CA . PHE A 1 76 ? -7.920 5.781 9.764 1.00 98.31 76 PHE A CA 1
ATOM 587 C C . PHE A 1 76 ? -8.244 4.969 8.505 1.00 98.31 76 PHE A C 1
ATOM 589 O O . PHE A 1 76 ? -7.365 4.781 7.664 1.00 98.31 76 PHE A O 1
ATOM 596 N N . ALA A 1 77 ? -9.494 4.543 8.321 1.00 97.94 77 ALA A N 1
ATOM 597 C CA . ALA A 1 77 ? -9.925 3.860 7.103 1.00 97.94 77 ALA A CA 1
ATOM 598 C C . ALA A 1 77 ? -9.769 4.762 5.867 1.00 97.94 77 ALA A C 1
ATOM 600 O O . ALA A 1 77 ? -9.318 4.309 4.813 1.00 97.94 77 ALA A O 1
ATOM 601 N N . HIS A 1 78 ? -10.068 6.055 6.003 1.00 97.94 78 HIS A N 1
ATOM 602 C CA . HIS A 1 78 ? -9.861 7.048 4.957 1.00 97.94 78 HIS A CA 1
ATOM 603 C C . HIS A 1 78 ? -8.375 7.226 4.623 1.00 97.94 78 HIS A C 1
ATOM 605 O O . HIS A 1 78 ? -8.018 7.276 3.445 1.00 97.94 78 HIS A O 1
ATOM 611 N N . GLN A 1 79 ? -7.499 7.270 5.634 1.00 97.38 79 GLN A N 1
ATOM 612 C CA . GLN A 1 79 ? -6.047 7.302 5.422 1.00 97.38 79 GLN A CA 1
ATOM 613 C C . GLN A 1 79 ? -5.555 6.049 4.693 1.00 97.38 79 GLN A C 1
ATOM 615 O O . GLN A 1 79 ? -4.820 6.179 3.717 1.00 97.38 79 GLN A O 1
ATOM 620 N N . LEU A 1 80 ? -5.997 4.857 5.109 1.00 97.38 80 LEU A N 1
ATOM 621 C CA . LEU A 1 80 ? -5.615 3.597 4.468 1.00 97.38 80 LEU A CA 1
ATOM 622 C C . LEU A 1 80 ? -6.074 3.553 3.008 1.00 97.38 80 LEU A C 1
ATOM 624 O O . LEU A 1 80 ? -5.292 3.213 2.122 1.00 97.38 80 LEU A O 1
ATOM 628 N N . LYS A 1 81 ? -7.320 3.965 2.744 1.00 96.69 81 LYS A N 1
ATOM 629 C CA . LYS A 1 81 ? -7.858 4.098 1.385 1.00 96.69 81 LYS A CA 1
ATOM 630 C C . LYS A 1 81 ? -7.012 5.055 0.549 1.00 96.69 81 LYS A C 1
ATOM 632 O O . LYS A 1 81 ? -6.678 4.740 -0.586 1.00 96.69 81 LYS A O 1
ATOM 637 N N . GLY A 1 82 ? -6.687 6.223 1.101 1.00 95.12 82 GLY A N 1
ATOM 638 C CA . GLY A 1 82 ? -5.882 7.229 0.418 1.00 95.12 82 GLY A CA 1
ATOM 639 C C . GLY A 1 82 ? -4.461 6.752 0.130 1.00 95.12 82 GLY A C 1
ATOM 640 O O . GLY A 1 82 ? -3.954 7.028 -0.946 1.00 95.12 82 GLY A O 1
ATOM 641 N N . SER A 1 83 ? -3.837 6.029 1.061 1.00 93.94 83 SER A N 1
ATOM 642 C CA . SER A 1 83 ? -2.504 5.439 0.893 1.00 93.94 83 SER A CA 1
ATOM 643 C C . SER A 1 83 ? -2.504 4.328 -0.165 1.00 93.94 83 SER A C 1
ATOM 645 O O . SER A 1 83 ? -1.628 4.305 -1.016 1.00 93.94 83 SER A O 1
ATOM 647 N N . SER A 1 84 ? -3.540 3.483 -0.185 1.00 94.50 84 SER A N 1
ATOM 648 C CA . SER A 1 84 ? -3.660 2.364 -1.138 1.00 94.50 84 SER A CA 1
ATOM 649 C C . SER A 1 84 ? -3.972 2.795 -2.575 1.00 94.50 84 SER A C 1
ATOM 651 O O . SER A 1 84 ? -3.797 2.007 -3.495 1.00 94.50 84 SER A O 1
ATOM 653 N N . ALA A 1 85 ? -4.491 4.011 -2.764 1.00 92.06 85 ALA A N 1
ATOM 654 C CA . ALA A 1 85 ? -4.878 4.550 -4.069 1.00 92.06 85 ALA A CA 1
ATOM 655 C C . ALA A 1 85 ? -3.864 5.553 -4.647 1.00 92.06 85 ALA A C 1
ATOM 657 O O . ALA A 1 85 ? -4.114 6.108 -5.717 1.00 92.06 85 ALA A O 1
ATOM 658 N N . ARG A 1 86 ? -2.794 5.865 -3.908 1.00 72.50 86 ARG A N 1
ATOM 659 C CA . ARG A 1 86 ? -1.748 6.805 -4.330 1.00 72.50 86 ARG A CA 1
ATOM 660 C C . ARG A 1 86 ? -0.687 6.107 -5.164 1.00 72.50 86 ARG A C 1
ATOM 662 O O . ARG A 1 86 ? -0.295 4.986 -4.792 1.00 72.50 86 ARG A O 1
#

Foldseek 3Di:
DVVVVVVVVVVVVVVCVVVVVDDVQLVVQVVPDDPVHPCRSVVLVVVLVVLLVVLVVVLVVQVPDPDHDVVVNVVSVVVNVVSSND

Solvent-accessible surface area (backbone atoms only — not comparable to full-atom values): 4969 Å² total; per-residue (Å²): 109,70,71,59,52,54,51,49,51,52,53,51,54,52,49,35,43,76,71,63,78,42,55,75,67,58,54,51,48,56,71,69,42,42,94,91,39,79,56,45,56,62,52,53,52,49,51,46,50,58,51,46,53,52,43,52,52,51,44,52,58,45,67,71,39,96,74,63,58,60,72,59,45,49,52,42,53,51,49,50,52,53,56,75,73,104

Radius of gyration: 16.88 Å; Cα contacts (8 Å, |Δi|>4): 33; chains: 1; bounding box: 38×25×42 Å

pLDDT: mean 95.89, std 4.83, range [66.75, 98.56]

Organism: Zizania palustris (NCBI:txid103762)